Protein AF-A0A2U8UYB8-F1 (afdb_monomer)

Solvent-accessible surface area (backbone atoms only — not comparable to full-atom values): 8264 Å² total; per-residue (Å²): 137,88,83,89,84,79,92,79,90,86,77,87,81,94,77,78,93,72,97,72,92,80,85,83,77,88,86,84,89,83,93,82,88,78,94,73,86,85,80,88,59,68,94,64,69,54,80,88,72,66,46,70,69,61,52,52,52,59,46,50,71,41,72,87,38,51,80,33,31,32,67,72,81,58,82,93,40,65,45,68,69,32,49,54,59,53,18,43,53,49,11,62,70,69,74,34,88,88,43,35,39,79,63,50,47,52,57,52,50,50,27,39,76,68,67,76,42,78,79,85,131

Mean predicted aligned error: 15.89 Å

Organism: Anas platyrhynchos (NCBI:txid8839)

Structure (mmCIF, N/CA/C/O backbone):
data_AF-A0A2U8UYB8-F1
#
_entry.id   AF-A0A2U8UYB8-F1
#
loop_
_atom_site.group_PDB
_atom_site.id
_atom_site.type_symbol
_atom_site.label_atom_id
_atom_site.label_alt_id
_atom_site.label_comp_id
_atom_site.label_asym_id
_atom_site.label_entity_id
_atom_site.label_seq_id
_atom_site.pdbx_PDB_ins_code
_atom_site.Cartn_x
_atom_site.Cartn_y
_atom_site.Cartn_z
_atom_site.occupancy
_atom_site.B_iso_or_equiv
_atom_site.auth_seq_id
_atom_site.auth_comp_id
_atom_site.auth_asym_id
_atom_site.auth_atom_id
_atom_site.pdbx_PDB_model_num
ATOM 1 N N . PRO A 1 1 ? 18.563 56.963 -41.903 1.00 40.12 1 PRO A N 1
ATOM 2 C CA . PRO A 1 1 ? 18.339 55.543 -41.545 1.00 40.12 1 PRO A CA 1
ATOM 3 C C . PRO A 1 1 ? 18.562 55.364 -40.031 1.00 40.12 1 PRO A C 1
ATOM 5 O O . PRO A 1 1 ? 19.703 55.303 -39.595 1.00 40.12 1 PRO A O 1
ATOM 8 N N . SER A 1 2 ? 17.548 55.664 -39.212 1.00 36.56 2 SER A N 1
ATOM 9 C CA . SER A 1 2 ? 16.560 54.688 -38.689 1.00 36.56 2 SER A CA 1
ATOM 10 C C . SER A 1 2 ? 17.208 53.705 -37.704 1.00 36.56 2 SER A C 1
ATOM 12 O O . SER A 1 2 ? 18.184 53.071 -38.072 1.00 36.56 2 SER A O 1
ATOM 14 N N . SER A 1 3 ? 16.745 53.450 -36.485 1.00 36.88 3 SER A N 1
ATOM 15 C CA . SER A 1 3 ? 15.708 54.018 -35.622 1.00 36.88 3 SER A CA 1
ATOM 16 C C . SER A 1 3 ? 16.015 53.519 -34.204 1.00 36.88 3 SER A C 1
ATOM 18 O O . SER A 1 3 ? 16.682 52.504 -34.015 1.00 36.88 3 SER A O 1
ATOM 20 N N . HIS A 1 4 ? 15.541 54.282 -33.233 1.00 44.31 4 HIS A N 1
ATOM 21 C CA . HIS A 1 4 ? 15.614 54.073 -31.796 1.00 44.31 4 HIS A CA 1
ATOM 22 C C . HIS A 1 4 ? 14.446 53.176 -31.357 1.00 44.31 4 HIS A C 1
ATOM 24 O O . HIS A 1 4 ? 13.320 53.529 -31.669 1.00 44.31 4 HIS A O 1
ATOM 30 N N . ASP A 1 5 ? 14.685 52.085 -30.629 1.00 40.31 5 ASP A N 1
ATOM 31 C CA . ASP A 1 5 ? 13.665 51.339 -29.867 1.00 40.31 5 ASP A CA 1
ATOM 32 C C . ASP A 1 5 ? 14.414 50.473 -28.835 1.00 40.31 5 ASP A C 1
ATOM 34 O O . ASP A 1 5 ? 15.349 49.763 -29.189 1.00 40.31 5 ASP A O 1
ATOM 38 N N . GLY A 1 6 ? 14.164 50.497 -27.529 1.00 36.62 6 GLY A N 1
ATOM 39 C CA . GLY A 1 6 ? 12.984 50.939 -26.799 1.00 36.62 6 GLY A CA 1
ATOM 40 C C . GLY A 1 6 ? 12.689 49.866 -25.751 1.00 36.62 6 GLY A C 1
ATOM 41 O O . GLY A 1 6 ? 12.054 48.862 -26.048 1.00 36.62 6 GLY A O 1
ATOM 42 N N . PHE A 1 7 ? 13.202 50.037 -24.529 1.00 40.47 7 PHE A N 1
ATOM 43 C CA . PHE A 1 7 ? 12.722 49.274 -23.374 1.00 40.47 7 PHE A CA 1
ATOM 44 C C . PHE A 1 7 ? 11.252 49.644 -23.127 1.00 40.47 7 PHE A C 1
ATOM 46 O O . PHE A 1 7 ? 10.948 50.824 -22.962 1.00 40.47 7 PHE A O 1
ATOM 53 N N . SER A 1 8 ? 10.358 48.658 -23.026 1.00 31.80 8 SER A N 1
ATOM 54 C CA . SER A 1 8 ? 9.024 48.850 -22.451 1.00 31.80 8 SER A CA 1
ATOM 55 C C . SER A 1 8 ? 8.613 47.625 -21.636 1.00 31.80 8 SER A C 1
ATOM 57 O O . SER A 1 8 ? 8.444 46.520 -22.146 1.00 31.80 8 SER A O 1
ATOM 59 N N . TYR A 1 9 ? 8.512 47.855 -20.331 1.00 39.12 9 TYR A N 1
ATOM 60 C CA . TYR A 1 9 ? 7.631 47.139 -19.426 1.00 39.12 9 TYR A CA 1
ATOM 61 C C . TYR A 1 9 ? 6.224 47.726 -19.602 1.00 39.12 9 TYR A C 1
ATOM 63 O O . TYR A 1 9 ? 6.100 48.939 -19.706 1.00 39.12 9 TYR A O 1
ATOM 71 N N . GLU A 1 10 ? 5.202 46.876 -19.626 1.00 38.12 10 GLU A N 1
ATOM 72 C CA . GLU A 1 10 ? 3.802 47.082 -19.207 1.00 38.12 10 GLU A CA 1
ATOM 73 C C . GLU A 1 10 ? 2.991 45.913 -19.812 1.00 38.12 10 GLU A C 1
ATOM 75 O O . GLU A 1 10 ? 3.290 45.462 -20.910 1.00 38.12 10 GLU A O 1
ATOM 80 N N . LYS A 1 11 ? 1.942 45.336 -19.231 1.00 34.38 11 LYS A N 1
ATOM 81 C CA . LYS A 1 11 ? 1.314 45.344 -17.906 1.00 34.38 11 LYS A CA 1
ATOM 82 C C . LYS A 1 11 ? 0.112 44.400 -18.045 1.00 34.38 11 LYS A C 1
ATOM 84 O O . LYS A 1 11 ? -0.510 44.371 -19.099 1.00 34.38 11 LYS A O 1
ATOM 89 N N . ASP A 1 12 ? -0.177 43.650 -16.988 1.00 41.72 12 ASP A N 1
ATOM 90 C CA . ASP A 1 12 ? -1.448 42.997 -16.657 1.00 41.72 12 ASP A CA 1
ATOM 91 C C . ASP A 1 12 ? -2.411 42.547 -17.768 1.00 41.72 12 ASP A C 1
ATOM 93 O O . ASP A 1 12 ? -3.136 43.336 -18.374 1.00 41.72 12 ASP A O 1
ATOM 97 N N . THR A 1 13 ? -2.655 41.236 -17.816 1.00 37.72 13 THR A N 1
ATOM 98 C CA . THR A 1 13 ? -4.031 40.749 -18.004 1.00 37.72 13 THR A CA 1
ATOM 99 C C . THR A 1 13 ? -4.265 39.462 -17.217 1.00 37.72 13 THR A C 1
ATOM 101 O O . THR A 1 13 ? -4.252 38.358 -17.745 1.00 37.72 13 THR A O 1
ATOM 104 N N . ARG A 1 14 ? -4.438 39.629 -15.901 1.00 48.88 14 ARG A N 1
ATOM 105 C CA . ARG A 1 14 ? -5.520 39.030 -15.095 1.00 48.88 14 ARG A CA 1
ATOM 106 C C . ARG A 1 14 ? -6.191 37.751 -15.637 1.00 48.88 14 ARG A C 1
ATOM 108 O O . ARG A 1 14 ? -7.379 37.760 -15.940 1.00 48.88 14 ARG A O 1
ATOM 115 N N . LEU A 1 15 ? -5.471 36.639 -15.667 1.00 43.66 15 LEU A N 1
ATOM 116 C CA . LEU A 1 15 ? -6.038 35.291 -15.748 1.00 43.66 15 LEU A CA 1
ATOM 117 C C . LEU A 1 15 ? -5.249 34.486 -14.705 1.00 43.66 15 LEU A C 1
ATOM 119 O O . LEU A 1 15 ? -4.073 34.226 -14.904 1.00 43.66 15 LEU A O 1
ATOM 123 N N . TYR A 1 16 ? -5.746 34.175 -13.514 1.00 35.88 16 TYR A N 1
ATOM 124 C CA . TYR A 1 16 ? -6.980 33.451 -13.264 1.00 35.88 16 TYR A CA 1
ATOM 125 C C . TYR A 1 16 ? -7.279 33.586 -11.758 1.00 35.88 16 TYR A C 1
ATOM 127 O O . TYR A 1 16 ? -6.756 32.836 -10.939 1.00 35.88 16 TYR A O 1
ATOM 135 N N . PHE A 1 17 ? -8.048 34.606 -11.378 1.00 34.53 17 PHE A N 1
ATOM 136 C CA . PHE A 1 17 ? -8.821 34.534 -10.139 1.00 34.53 17 PHE A CA 1
ATOM 137 C C . PHE A 1 17 ? -9.928 33.512 -10.423 1.00 34.53 17 PHE A C 1
ATOM 139 O O . PHE A 1 17 ? -10.766 33.798 -11.272 1.00 34.53 17 PHE A O 1
ATOM 146 N N . ASP A 1 18 ? -9.874 32.332 -9.805 1.00 34.62 18 ASP A N 1
ATOM 147 C CA . ASP A 1 18 ? -11.043 31.733 -9.148 1.00 34.62 18 ASP A CA 1
ATOM 148 C C . ASP A 1 18 ? -10.597 30.569 -8.244 1.00 34.62 18 ASP A C 1
ATOM 150 O O . ASP A 1 18 ? -10.474 29.413 -8.653 1.00 34.62 18 ASP A O 1
ATOM 154 N N . ASP A 1 19 ? -10.311 30.912 -6.991 1.00 47.56 19 ASP A N 1
ATOM 155 C CA . ASP A 1 19 ? -10.392 29.995 -5.860 1.00 47.56 19 ASP A CA 1
ATOM 156 C C . ASP A 1 19 ? -11.873 29.667 -5.598 1.00 47.56 19 ASP A C 1
ATOM 158 O O . ASP A 1 19 ? -12.485 30.281 -4.726 1.00 47.56 19 ASP A O 1
ATOM 162 N N . THR A 1 20 ? -12.455 28.687 -6.304 1.00 40.19 20 THR A N 1
ATOM 163 C CA . THR A 1 20 ? -13.708 28.065 -5.836 1.00 40.19 20 THR A CA 1
ATOM 164 C C . THR A 1 20 ? -13.832 26.582 -6.195 1.00 40.19 20 THR A C 1
ATOM 166 O O . THR A 1 20 ? -13.789 26.167 -7.352 1.00 40.19 20 THR A O 1
ATOM 169 N N . CYS A 1 21 ? -14.037 25.762 -5.163 1.00 43.78 21 CYS A N 1
ATOM 170 C CA . CYS A 1 21 ? -14.348 24.338 -5.246 1.00 43.78 21 CYS A CA 1
ATOM 171 C C . CYS A 1 21 ? -15.831 24.114 -5.579 1.00 43.78 21 CYS A C 1
ATOM 173 O O . CYS A 1 21 ? -16.694 24.610 -4.857 1.00 43.78 21 CYS A O 1
ATOM 175 N N . VAL A 1 22 ? -16.142 23.285 -6.583 1.00 44.62 22 VAL A N 1
ATOM 176 C CA . VAL A 1 22 ? -17.500 22.742 -6.784 1.00 44.62 22 VAL A CA 1
ATOM 177 C C . VAL A 1 22 ? -17.457 21.366 -7.454 1.00 44.62 22 VAL A C 1
ATOM 179 O O . VAL A 1 22 ? -16.637 21.121 -8.336 1.00 44.62 22 VAL A O 1
ATOM 182 N N . VAL A 1 23 ? -18.354 20.470 -7.034 1.00 42.00 23 VAL A N 1
ATOM 183 C CA . VAL A 1 23 ? -18.616 19.165 -7.664 1.00 42.00 23 VAL A CA 1
ATOM 184 C C . VAL A 1 23 ? -19.844 19.317 -8.564 1.00 42.00 23 VAL A C 1
ATOM 186 O O . VAL A 1 23 ? -20.922 19.564 -8.025 1.00 42.00 23 VAL A O 1
ATOM 189 N N . PRO A 1 24 ? -19.748 19.162 -9.896 1.00 37.34 24 PRO A N 1
ATOM 190 C CA . PRO A 1 24 ? -20.947 19.094 -10.722 1.00 37.34 24 PRO A CA 1
ATOM 191 C C . PRO A 1 24 ? -21.484 17.657 -10.772 1.00 37.34 24 PRO A C 1
ATOM 193 O O . PRO A 1 24 ? -20.798 16.737 -11.226 1.00 37.34 24 PRO A O 1
ATOM 196 N N . GLU A 1 25 ? -22.722 17.478 -10.306 1.00 46.97 25 GLU A N 1
ATOM 197 C CA . GLU A 1 25 ? -23.560 16.313 -10.598 1.00 46.97 25 GLU A CA 1
ATOM 198 C C . GLU A 1 25 ? -23.850 16.217 -12.110 1.00 46.97 25 GLU A C 1
ATOM 200 O O . GLU A 1 25 ? -23.927 17.222 -12.814 1.00 46.97 25 GLU A O 1
ATOM 205 N N . ARG A 1 26 ? -23.979 14.970 -12.580 1.00 54.00 26 ARG A N 1
ATOM 206 C CA . ARG A 1 26 ? -24.355 14.500 -13.929 1.00 54.00 26 ARG A CA 1
ATOM 207 C C . ARG A 1 26 ? -25.202 15.481 -14.767 1.00 54.00 26 ARG A C 1
ATOM 209 O O . ARG A 1 26 ? -26.223 15.939 -14.277 1.00 54.00 26 ARG A O 1
ATOM 216 N N . LEU A 1 27 ? -24.923 15.610 -16.074 1.00 46.12 27 LEU A N 1
ATOM 217 C CA . LEU A 1 27 ? -25.578 14.882 -17.190 1.00 46.12 27 LEU A CA 1
ATOM 218 C C . LEU A 1 27 ? -25.284 15.531 -18.572 1.00 46.12 27 LEU A C 1
ATOM 220 O O . LEU A 1 27 ? -25.079 16.732 -18.680 1.00 46.12 27 LEU A O 1
ATOM 224 N N . GLU A 1 28 ? -25.352 14.684 -19.609 1.00 35.91 28 GLU A N 1
ATOM 225 C CA . GLU A 1 28 ? -25.632 14.980 -21.035 1.00 35.91 28 GLU A CA 1
ATOM 226 C C . GLU A 1 28 ? -24.455 15.228 -22.009 1.00 35.91 28 GLU A C 1
ATOM 228 O O . GLU A 1 28 ? -24.021 16.337 -22.294 1.00 35.91 28 GLU A O 1
ATOM 233 N N . GLY A 1 29 ? -23.995 14.111 -22.586 1.00 44.56 29 GLY A N 1
ATOM 234 C CA . GLY A 1 29 ? -23.901 13.852 -24.030 1.00 44.56 29 GLY A CA 1
ATOM 235 C C . GLY A 1 29 ? -23.381 14.920 -25.005 1.00 44.56 29 GLY A C 1
ATOM 236 O O . GLY A 1 29 ? -24.093 15.848 -25.374 1.00 44.56 29 GLY A O 1
ATOM 237 N N . LYS A 1 30 ? -22.246 14.606 -25.650 1.00 34.12 30 LYS A N 1
ATOM 238 C CA . LYS A 1 30 ? -22.142 14.553 -27.124 1.00 34.12 30 LYS A CA 1
ATOM 239 C C . LYS A 1 30 ? -20.888 13.794 -27.567 1.00 34.12 30 LYS A C 1
ATOM 241 O O . LYS A 1 30 ? -19.762 14.155 -27.244 1.00 34.12 30 LYS A O 1
ATOM 246 N N . VAL A 1 31 ? -21.129 12.726 -28.321 1.00 47.94 31 VAL A N 1
ATOM 247 C CA . VAL A 1 31 ? -20.148 11.826 -28.935 1.00 47.94 31 VAL A CA 1
ATOM 248 C C . VAL A 1 31 ? -19.345 12.562 -30.012 1.00 47.94 31 VAL A C 1
ATOM 250 O O . VAL A 1 31 ? -19.924 13.091 -30.960 1.00 47.94 31 VAL A O 1
ATOM 253 N N . LYS A 1 32 ? -18.011 12.514 -29.915 1.00 36.97 32 LYS A N 1
ATOM 254 C CA . LYS A 1 32 ? -17.120 12.491 -31.081 1.00 36.97 32 LYS A CA 1
ATOM 255 C C . LYS A 1 32 ? -16.130 11.341 -30.925 1.00 36.97 32 LYS A C 1
ATOM 257 O O . LYS A 1 32 ? -15.549 11.123 -29.869 1.00 36.97 32 LYS A O 1
ATOM 262 N N . GLN A 1 33 ? -16.078 10.576 -31.996 1.00 39.28 33 GLN A N 1
ATOM 263 C CA . GLN A 1 33 ? -15.565 9.232 -32.161 1.00 39.28 33 GLN A CA 1
ATOM 264 C C . GLN A 1 33 ? -14.104 9.307 -32.617 1.00 39.28 33 GLN A C 1
ATOM 266 O O . GLN A 1 33 ? -13.847 9.953 -33.622 1.00 39.28 33 GLN A O 1
ATOM 271 N N . GLU A 1 34 ? -13.193 8.646 -31.899 1.00 33.91 34 GLU A N 1
ATOM 272 C CA . GLU A 1 34 ? -11.856 8.235 -32.364 1.00 33.91 34 GLU A CA 1
ATOM 273 C C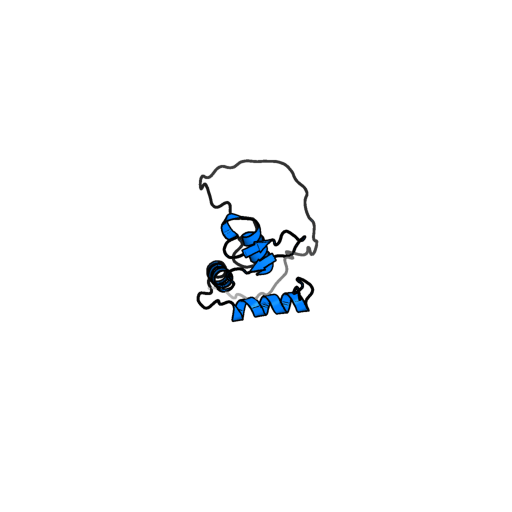 . GLU A 1 34 ? -11.526 6.888 -31.673 1.00 33.91 34 GLU A C 1
ATOM 275 O O . GLU A 1 34 ? -11.658 6.789 -30.447 1.00 33.91 34 GLU A O 1
ATOM 280 N N . PRO A 1 35 ? -11.158 5.819 -32.405 1.00 41.38 35 PRO 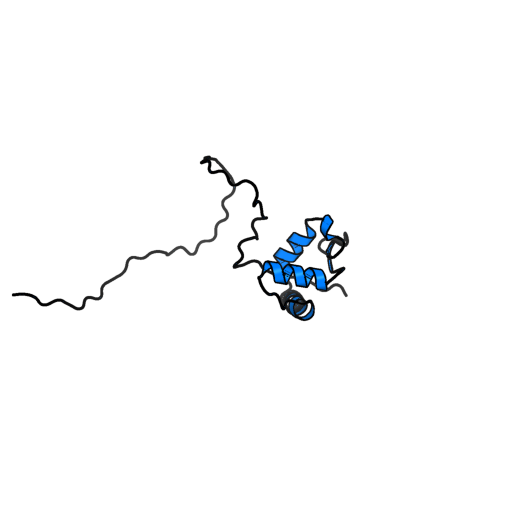A N 1
ATOM 281 C CA . PRO A 1 35 ? -11.049 4.475 -31.852 1.00 41.38 35 PRO A CA 1
ATOM 282 C C . PRO A 1 35 ? -9.647 4.210 -31.287 1.00 41.38 35 PRO A C 1
ATOM 284 O O . PRO A 1 35 ? -8.718 3.890 -32.019 1.00 41.38 35 PRO A O 1
ATOM 287 N N . THR A 1 36 ? -9.510 4.234 -29.961 1.00 39.94 36 THR A N 1
ATOM 288 C CA . THR A 1 36 ? -8.547 3.369 -29.256 1.00 39.94 36 THR A CA 1
ATOM 289 C C . THR A 1 36 ? -9.257 2.747 -28.061 1.00 39.94 36 THR A C 1
ATOM 291 O O . THR A 1 36 ? -9.349 3.304 -26.970 1.00 39.94 36 THR A O 1
ATOM 294 N N . LEU A 1 37 ? -9.862 1.589 -28.317 1.00 42.59 37 LEU A N 1
ATOM 295 C CA . LEU A 1 37 ? -10.441 0.750 -27.282 1.00 42.59 37 LEU A CA 1
ATOM 296 C C . LEU A 1 37 ? -9.351 0.358 -26.262 1.00 42.59 37 LEU A C 1
ATOM 298 O O . LEU A 1 37 ? -8.200 0.129 -26.625 1.00 42.59 37 LEU A O 1
ATOM 302 N N . TYR A 1 38 ? -9.775 0.291 -24.994 1.00 38.81 38 TYR A N 1
ATOM 303 C CA . TYR A 1 38 ? -9.126 -0.302 -23.813 1.00 38.81 38 TYR A CA 1
ATOM 304 C C . TYR A 1 38 ? -7.815 0.317 -23.284 1.00 38.81 38 TYR A C 1
ATOM 306 O O . TYR A 1 38 ? -6.790 -0.344 -23.124 1.00 38.81 38 TYR A O 1
ATOM 314 N N . ARG A 1 39 ? -7.893 1.543 -22.755 1.00 44.88 39 ARG A N 1
ATOM 315 C CA . ARG A 1 39 ? -7.228 1.800 -21.461 1.00 44.88 39 ARG A CA 1
ATOM 316 C C . ARG A 1 39 ? -8.175 2.484 -20.483 1.00 44.88 39 ARG A C 1
ATOM 318 O O . ARG A 1 39 ? -7.882 3.550 -19.958 1.00 44.88 39 ARG A O 1
ATOM 325 N N . GLU A 1 40 ? -9.304 1.816 -20.250 1.00 41.31 40 GLU A N 1
ATOM 326 C CA . GLU A 1 40 ? -10.130 1.952 -19.044 1.00 41.31 40 GLU A CA 1
ATOM 327 C C . GLU A 1 40 ? -9.282 1.490 -17.857 1.00 41.31 40 GLU A C 1
ATOM 329 O O . GLU A 1 40 ? -9.261 0.331 -17.450 1.00 41.31 40 GLU A O 1
ATOM 334 N N . GLY A 1 41 ? -8.439 2.400 -17.399 1.00 51.25 41 GLY A N 1
ATOM 335 C CA . GLY A 1 41 ? -7.850 2.328 -16.088 1.00 51.25 41 GLY A CA 1
ATOM 336 C C . GLY A 1 41 ? -8.692 3.188 -15.148 1.00 51.25 41 GLY A C 1
ATOM 337 O O . GLY A 1 41 ? -9.061 4.291 -15.566 1.00 51.25 41 GLY A O 1
ATOM 338 N N . PRO A 1 42 ? -9.014 2.737 -13.923 1.00 50.97 42 PRO A N 1
ATOM 339 C CA . PRO A 1 42 ? -9.796 3.528 -12.979 1.00 50.97 42 PRO A CA 1
ATOM 340 C C . PRO A 1 42 ? -9.232 4.959 -12.838 1.00 50.97 42 PRO A C 1
ATOM 342 O O . PRO A 1 42 ? -8.019 5.167 -12.969 1.00 50.97 42 PRO A O 1
ATOM 345 N N . PRO A 1 43 ? -10.080 5.968 -12.554 1.00 52.34 43 PRO A N 1
ATOM 346 C CA . PRO A 1 43 ? -9.783 7.407 -12.686 1.00 52.34 43 PRO A CA 1
ATOM 347 C C . PRO A 1 43 ? -8.579 7.922 -11.869 1.00 52.34 43 PRO A C 1
ATOM 349 O O . PRO A 1 43 ? -8.156 9.070 -12.009 1.00 52.34 43 PRO A O 1
ATOM 352 N N . TYR A 1 44 ? -7.969 7.069 -11.049 1.00 52.62 44 TYR A N 1
ATOM 353 C CA . TYR A 1 44 ? -6.770 7.334 -10.261 1.00 52.62 44 TYR A CA 1
ATOM 354 C C . TYR A 1 44 ? -5.454 7.193 -11.058 1.00 52.62 44 TYR A C 1
ATOM 356 O O . TYR A 1 44 ? -4.376 7.472 -10.533 1.00 52.62 44 TYR A O 1
ATOM 364 N N . GLN A 1 45 ? -5.497 6.804 -12.338 1.00 54.16 45 GLN A N 1
ATOM 365 C CA . GLN A 1 45 ? -4.301 6.519 -13.146 1.00 54.16 45 GLN A CA 1
ATOM 366 C C . GLN A 1 45 ? -3.509 7.740 -13.654 1.00 54.16 45 GLN A C 1
ATOM 368 O O . GLN A 1 45 ? -2.535 7.565 -14.396 1.00 54.16 45 GLN A O 1
ATOM 373 N N . ARG A 1 46 ? -3.829 8.974 -13.225 1.00 52.84 46 ARG A N 1
ATOM 374 C CA . ARG A 1 46 ? -2.946 10.133 -13.463 1.00 52.84 46 ARG A CA 1
ATOM 375 C C . ARG A 1 46 ? -1.622 9.927 -12.714 1.00 52.84 46 ARG A C 1
ATOM 377 O O . ARG A 1 46 ? -1.500 10.183 -11.518 1.00 52.84 46 ARG A O 1
ATOM 384 N N . ARG A 1 47 ? -0.602 9.472 -13.456 1.00 58.62 47 ARG A N 1
ATOM 385 C CA . ARG A 1 47 ? 0.740 9.072 -12.979 1.00 58.62 47 ARG A CA 1
ATOM 386 C C . ARG A 1 47 ? 1.462 10.103 -12.090 1.00 58.62 47 ARG A C 1
ATOM 388 O O . ARG A 1 47 ? 2.384 9.721 -11.372 1.00 58.62 47 ARG A O 1
ATOM 395 N N . GLY A 1 48 ? 1.038 11.369 -12.079 1.00 59.84 48 GLY A N 1
ATOM 396 C CA . GLY A 1 48 ? 1.623 12.431 -11.252 1.00 59.84 48 GLY A CA 1
ATOM 397 C C . GLY A 1 48 ? 1.170 12.460 -9.785 1.00 59.84 48 GLY A C 1
ATOM 398 O O . GLY A 1 48 ? 1.984 12.776 -8.924 1.00 59.84 48 GLY A O 1
ATOM 399 N N . SER A 1 49 ? -0.075 12.082 -9.465 1.00 82.62 49 SER A N 1
ATOM 400 C CA . SER A 1 49 ? -0.670 12.347 -8.138 1.00 82.62 49 SER A CA 1
ATOM 401 C C . SER A 1 49 ? -1.129 11.115 -7.357 1.00 82.62 49 SER A C 1
ATOM 403 O O . SER A 1 49 ? -1.514 11.266 -6.200 1.00 82.62 49 SER A O 1
ATOM 405 N N . LEU A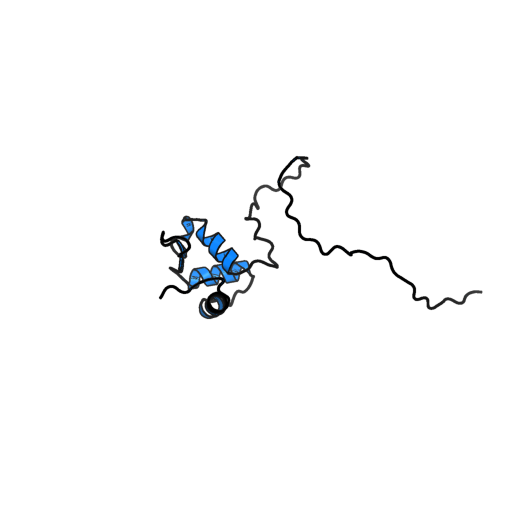 1 50 ? -1.069 9.908 -7.938 1.00 91.31 50 LEU A N 1
ATOM 406 C CA . LEU A 1 50 ? -1.542 8.697 -7.258 1.00 91.31 50 LEU A CA 1
ATOM 407 C C . LEU A 1 50 ? -0.813 8.493 -5.922 1.00 91.31 50 LEU A C 1
ATOM 409 O O . LEU A 1 50 ? 0.425 8.381 -5.899 1.00 91.31 50 LEU A O 1
ATOM 413 N N . GLN A 1 51 ? -1.597 8.444 -4.843 1.00 95.12 51 GLN A N 1
ATOM 414 C CA . GLN A 1 51 ? -1.145 8.197 -3.476 1.00 95.12 51 GLN A CA 1
ATOM 415 C C . GLN A 1 51 ? -1.164 6.697 -3.157 1.00 95.12 51 GLN A C 1
ATOM 417 O O . GLN A 1 51 ? -1.900 5.929 -3.777 1.00 95.12 51 GLN A O 1
ATOM 422 N N . LEU A 1 52 ? -0.361 6.272 -2.176 1.00 96.38 52 LEU A N 1
ATOM 423 C CA . LEU A 1 52 ? -0.246 4.855 -1.827 1.00 96.38 52 LEU A CA 1
ATOM 424 C C . LEU A 1 52 ? -1.593 4.275 -1.375 1.00 96.38 52 LEU A C 1
ATOM 426 O O . LEU A 1 52 ? -1.952 3.196 -1.825 1.00 96.38 52 LEU A O 1
ATOM 430 N N . TRP A 1 53 ? -2.366 4.980 -0.544 1.00 95.88 53 TRP A N 1
ATOM 431 C CA . TRP A 1 53 ? -3.657 4.454 -0.083 1.00 95.88 53 TRP A CA 1
ATOM 432 C C . TRP A 1 53 ? -4.643 4.210 -1.236 1.00 95.88 53 TRP A C 1
ATOM 434 O O . TRP A 1 53 ? -5.307 3.181 -1.257 1.00 95.88 53 TRP A O 1
ATOM 444 N N . GLN A 1 54 ? -4.684 5.099 -2.233 1.00 96.12 54 GLN A N 1
ATOM 445 C CA . GLN A 1 54 ? -5.538 4.945 -3.420 1.00 96.12 54 GLN A CA 1
ATOM 446 C C . GLN A 1 54 ? -5.134 3.711 -4.225 1.00 96.12 54 GLN A C 1
ATOM 448 O O . GLN A 1 54 ? -5.977 2.954 -4.704 1.00 96.12 54 GLN A O 1
ATOM 453 N N . PHE A 1 55 ? -3.826 3.491 -4.346 1.00 97.31 55 PHE A N 1
ATOM 454 C CA . PHE A 1 55 ? -3.281 2.306 -4.988 1.00 97.31 55 PHE A CA 1
ATOM 455 C C . PHE A 1 55 ? -3.635 1.021 -4.231 1.00 97.31 55 PHE A C 1
ATOM 457 O O . PHE A 1 55 ? -4.058 0.057 -4.859 1.00 97.31 55 PHE A O 1
ATOM 464 N N . LEU A 1 56 ? -3.524 1.011 -2.900 1.00 97.94 56 LEU A N 1
ATOM 465 C CA . LEU A 1 56 ? -3.901 -0.149 -2.085 1.00 97.94 56 LEU A CA 1
ATOM 466 C C . LEU A 1 56 ? -5.390 -0.475 -2.227 1.00 97.94 56 LEU A C 1
ATOM 468 O O . LEU A 1 56 ? -5.726 -1.634 -2.437 1.00 97.94 56 LEU A O 1
ATOM 472 N N . VAL A 1 57 ? -6.263 0.538 -2.197 1.00 97.00 57 VAL A N 1
ATOM 473 C CA . VAL A 1 57 ? -7.706 0.357 -2.434 1.00 97.00 57 VAL A CA 1
ATOM 474 C C . VAL A 1 57 ? -7.971 -0.211 -3.829 1.00 97.00 57 VAL A C 1
ATOM 476 O O . VAL A 1 57 ? -8.780 -1.115 -3.968 1.00 97.00 57 VAL A O 1
ATOM 479 N N . THR A 1 58 ? -7.239 0.247 -4.849 1.00 96.44 58 THR A N 1
ATOM 480 C CA . THR A 1 58 ? -7.370 -0.284 -6.218 1.00 96.44 58 THR A CA 1
ATOM 481 C C . THR A 1 58 ? -6.977 -1.761 -6.296 1.00 96.44 58 THR A C 1
ATOM 483 O O . THR A 1 58 ? -7.631 -2.536 -6.982 1.00 96.44 58 THR A O 1
ATOM 486 N N . LEU A 1 59 ? -5.918 -2.175 -5.593 1.00 97.75 59 LEU A N 1
ATOM 487 C CA . LEU A 1 59 ? -5.543 -3.590 -5.536 1.00 97.75 59 LEU A CA 1
ATOM 488 C C . LEU A 1 59 ? -6.590 -4.432 -4.797 1.00 97.75 59 LEU A C 1
ATOM 490 O O . LEU A 1 59 ? -6.817 -5.575 -5.175 1.00 97.75 59 LEU A O 1
ATOM 494 N N . LEU A 1 60 ? -7.201 -3.862 -3.759 1.00 97.88 60 LEU A N 1
ATOM 495 C CA . LEU A 1 60 ? -8.218 -4.496 -2.924 1.00 97.88 60 LEU A CA 1
ATOM 496 C C . LEU A 1 60 ? -9.590 -4.640 -3.605 1.00 97.88 60 LEU A C 1
ATOM 498 O O . LEU A 1 60 ? -10.393 -5.453 -3.152 1.00 97.88 60 LEU A O 1
ATOM 502 N N . ASP A 1 61 ? -9.863 -3.860 -4.652 1.00 96.88 61 ASP A N 1
ATOM 503 C CA . ASP A 1 61 ? -11.116 -3.904 -5.423 1.00 96.88 61 ASP A CA 1
ATOM 504 C C . ASP A 1 61 ? -11.206 -5.149 -6.323 1.00 96.88 61 ASP A C 1
ATOM 506 O O . ASP A 1 61 ? -12.288 -5.670 -6.584 1.00 96.88 61 ASP A O 1
ATOM 510 N N . ASP A 1 62 ? -10.056 -5.677 -6.752 1.00 96.00 62 ASP A N 1
ATOM 511 C CA . ASP A 1 62 ? -9.980 -6.881 -7.576 1.00 96.00 62 ASP A CA 1
ATOM 512 C C . ASP A 1 62 ? -9.669 -8.124 -6.714 1.00 96.00 62 ASP A C 1
ATOM 514 O O . ASP A 1 62 ? -8.537 -8.282 -6.235 1.00 96.00 62 ASP A O 1
ATOM 518 N N . PRO A 1 63 ? -10.628 -9.056 -6.537 1.00 93.44 63 PRO A N 1
ATOM 519 C CA . PRO A 1 63 ? -10.430 -10.259 -5.733 1.00 93.44 63 PRO A CA 1
ATOM 520 C C . PRO A 1 63 ? -9.366 -11.204 -6.308 1.00 93.44 63 PRO A C 1
ATOM 522 O O . PRO A 1 63 ? -8.850 -12.044 -5.569 1.00 93.44 63 PRO A O 1
ATOM 525 N N . ALA A 1 64 ? -8.965 -11.067 -7.579 1.00 96.81 64 ALA A N 1
ATOM 526 C CA . ALA A 1 64 ? -7.843 -11.828 -8.129 1.00 96.81 64 ALA A CA 1
ATOM 527 C C . ALA A 1 64 ? -6.519 -11.517 -7.405 1.00 96.81 64 ALA A C 1
ATOM 529 O O . ALA A 1 64 ? -5.612 -12.351 -7.377 1.00 96.81 64 ALA A O 1
ATOM 530 N N . ASN A 1 65 ? -6.414 -10.355 -6.753 1.00 97.88 65 ASN A N 1
ATOM 531 C CA . ASN A 1 65 ? -5.244 -9.943 -5.976 1.00 97.88 65 ASN A CA 1
ATOM 532 C C . ASN A 1 65 ? -5.211 -10.519 -4.550 1.00 97.88 65 ASN A C 1
ATOM 534 O O . ASN A 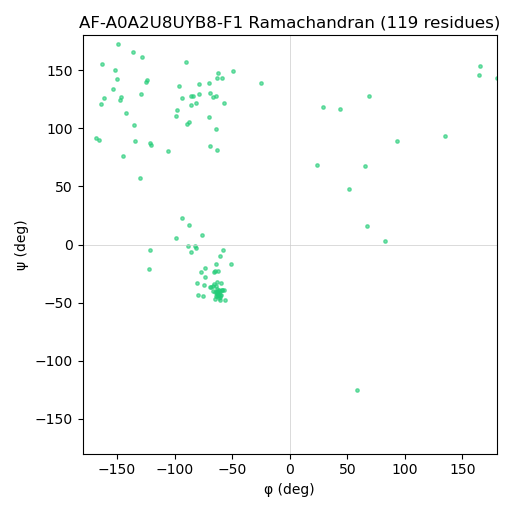1 65 ? -4.225 -10.320 -3.835 1.00 97.88 65 ASN A O 1
ATOM 538 N N . ALA A 1 66 ? -6.231 -11.292 -4.152 1.00 97.44 66 ALA A N 1
ATOM 539 C CA . ALA A 1 66 ? -6.385 -11.832 -2.799 1.00 97.44 66 ALA A CA 1
ATOM 540 C C . ALA A 1 66 ? -5.246 -12.754 -2.333 1.00 97.44 66 ALA A C 1
ATOM 542 O O . ALA A 1 66 ? -5.195 -13.099 -1.158 1.00 97.44 66 ALA A O 1
ATOM 543 N N . HIS A 1 67 ? -4.333 -13.153 -3.220 1.00 98.06 67 HIS A N 1
ATOM 544 C CA . HIS A 1 67 ? -3.128 -13.896 -2.857 1.00 98.06 67 HIS A CA 1
ATOM 545 C C . HIS A 1 67 ? -2.033 -13.008 -2.238 1.00 98.06 67 HIS A C 1
ATOM 547 O O . HIS A 1 67 ? -1.245 -13.511 -1.447 1.00 98.06 67 HIS A O 1
ATOM 553 N N . PHE A 1 68 ? -2.014 -11.694 -2.510 1.00 98.31 68 PHE A N 1
ATOM 554 C CA . PHE A 1 68 ? -1.010 -10.767 -1.959 1.00 98.31 68 PHE A CA 1
ATOM 555 C C . PHE A 1 68 ? -1.595 -9.591 -1.161 1.00 98.31 68 PHE A C 1
ATOM 557 O O . PHE A 1 68 ? -0.901 -9.027 -0.311 1.00 98.31 68 PHE A O 1
ATOM 564 N N . ILE A 1 69 ? -2.865 -9.234 -1.363 1.00 98.44 69 ILE A N 1
ATOM 565 C CA . ILE A 1 69 ? -3.572 -8.213 -0.577 1.00 98.44 69 ILE A CA 1
ATOM 566 C C . ILE A 1 69 ? -5.075 -8.492 -0.582 1.00 98.44 69 ILE A C 1
ATOM 568 O O . ILE A 1 69 ? -5.649 -8.771 -1.628 1.00 98.44 69 ILE A O 1
ATOM 572 N N . ALA A 1 70 ? -5.722 -8.426 0.582 1.00 98.00 70 ALA A N 1
ATOM 573 C CA . ALA A 1 70 ? -7.149 -8.727 0.683 1.00 98.00 70 ALA A CA 1
ATO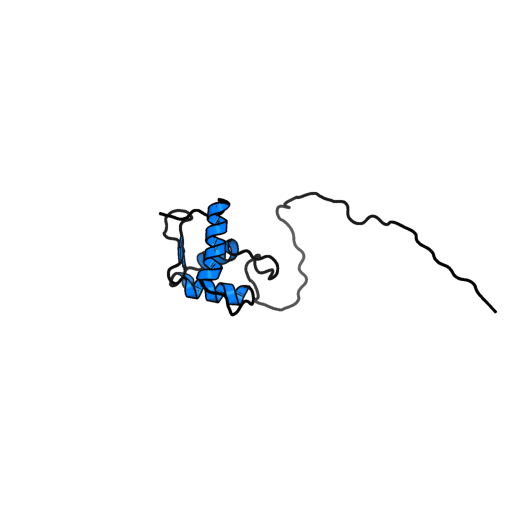M 574 C C . ALA A 1 70 ? -7.827 -7.985 1.836 1.00 98.00 70 ALA A C 1
ATOM 576 O O . ALA A 1 70 ? -7.217 -7.767 2.889 1.00 98.00 70 ALA A O 1
ATOM 577 N N . TRP A 1 71 ? -9.114 -7.682 1.660 1.00 97.56 71 TRP A N 1
ATOM 578 C CA . TRP A 1 71 ? -10.004 -7.334 2.765 1.00 97.56 71 TRP A CA 1
ATOM 579 C C . TRP A 1 71 ? -10.142 -8.523 3.720 1.00 97.56 71 TRP A C 1
ATOM 581 O O . TRP A 1 71 ? -10.187 -9.676 3.288 1.00 97.56 71 TRP A O 1
ATOM 591 N N . THR A 1 72 ? -10.233 -8.265 5.025 1.00 96.31 72 THR A N 1
ATOM 592 C CA . THR A 1 72 ? -10.430 -9.328 6.028 1.00 96.31 72 THR A CA 1
ATOM 593 C C . THR A 1 72 ? -11.904 -9.682 6.239 1.00 96.31 72 THR A C 1
ATOM 595 O O . THR A 1 72 ? -12.214 -10.624 6.965 1.00 96.31 72 THR A O 1
ATOM 598 N N . GLY A 1 73 ? -12.818 -8.931 5.613 1.00 94.06 73 GLY A N 1
ATOM 599 C CA . GLY A 1 73 ? -14.263 -9.021 5.840 1.00 94.06 73 GLY A CA 1
ATOM 600 C C . GLY A 1 73 ? -14.743 -8.235 7.065 1.00 94.06 73 GLY A C 1
ATOM 601 O O . GLY A 1 73 ? -15.930 -8.263 7.379 1.00 94.06 73 GLY A O 1
ATOM 602 N N . ARG A 1 74 ? -13.847 -7.515 7.756 1.00 95.12 74 ARG A N 1
ATOM 603 C CA . ARG A 1 74 ? -14.166 -6.687 8.929 1.00 95.12 74 ARG A CA 1
ATOM 604 C C . ARG A 1 74 ? -14.139 -5.203 8.564 1.00 95.12 74 ARG A C 1
ATOM 606 O O . ARG A 1 74 ? -13.158 -4.505 8.800 1.00 95.12 74 ARG A O 1
ATOM 613 N N . GLY A 1 75 ? -15.223 -4.714 7.965 1.00 93.19 75 GLY A N 1
ATOM 614 C CA . GLY A 1 75 ? -15.323 -3.312 7.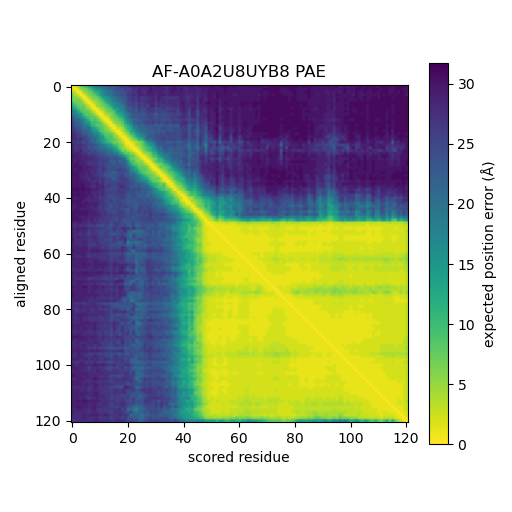541 1.00 93.19 75 GLY A CA 1
ATOM 615 C C . GLY A 1 75 ? -14.217 -2.928 6.550 1.00 93.19 75 GLY A C 1
ATOM 616 O O . GLY A 1 75 ? -14.050 -3.595 5.535 1.00 93.19 75 GLY A O 1
ATOM 617 N N . MET A 1 76 ? -13.454 -1.875 6.865 1.00 94.31 76 MET A N 1
ATOM 618 C CA . MET A 1 76 ? -12.333 -1.361 6.054 1.00 94.31 76 MET A CA 1
ATOM 619 C C . MET A 1 76 ? -10.965 -1.939 6.474 1.00 94.31 76 MET A C 1
ATOM 621 O O . MET A 1 76 ? -9.922 -1.323 6.244 1.00 94.31 76 MET A O 1
ATOM 625 N N . GLU A 1 77 ? -10.947 -3.100 7.130 1.00 97.31 77 GLU A N 1
ATOM 626 C CA . GLU A 1 77 ? -9.717 -3.794 7.509 1.00 97.31 77 GLU A CA 1
ATOM 627 C C . GLU A 1 77 ? -9.191 -4.649 6.349 1.00 97.31 77 GLU A C 1
ATOM 629 O O . GLU A 1 77 ? -9.898 -5.489 5.786 1.00 97.31 77 GLU A O 1
ATOM 634 N N . PHE A 1 78 ? -7.916 -4.466 6.014 1.00 97.88 78 PHE A N 1
ATOM 635 C CA . PHE A 1 78 ? -7.216 -5.269 5.020 1.00 97.88 78 PHE A CA 1
ATOM 636 C C . PHE A 1 78 ? -5.902 -5.814 5.574 1.00 97.88 78 PHE A C 1
ATOM 638 O O . PHE A 1 78 ? -5.341 -5.289 6.537 1.00 97.88 78 PHE A O 1
ATOM 645 N N . LYS A 1 79 ? -5.380 -6.849 4.917 1.00 97.56 79 LYS A N 1
ATOM 646 C CA . LYS A 1 79 ? -4.062 -7.422 5.197 1.00 97.56 79 LYS A CA 1
ATOM 647 C C . LYS A 1 79 ? -3.189 -7.437 3.946 1.00 97.56 79 LYS A C 1
ATOM 649 O O . LYS A 1 79 ? -3.662 -7.725 2.847 1.00 97.56 79 LYS A O 1
ATOM 654 N N . LEU A 1 80 ? -1.900 -7.163 4.137 1.00 97.81 80 LEU A N 1
ATOM 655 C CA . LEU A 1 80 ? -0.859 -7.424 3.143 1.00 97.81 80 LEU A CA 1
ATOM 656 C C . LEU A 1 80 ? -0.384 -8.865 3.348 1.00 97.81 80 LEU A C 1
ATOM 658 O O . LEU A 1 80 ? 0.285 -9.152 4.337 1.00 97.81 80 LEU A O 1
ATOM 662 N N . ILE A 1 81 ? -0.787 -9.770 2.460 1.00 98.31 81 ILE A N 1
ATOM 663 C CA . ILE A 1 81 ? -0.469 -11.204 2.558 1.00 98.31 81 ILE A CA 1
ATOM 664 C C . ILE A 1 81 ? 0.953 -11.450 2.056 1.00 98.31 81 ILE A C 1
ATOM 666 O O . ILE A 1 81 ? 1.728 -12.126 2.724 1.00 98.31 81 ILE A O 1
ATOM 670 N N . GLU A 1 82 ? 1.313 -10.813 0.939 1.00 98.50 82 GLU A N 1
ATOM 671 C CA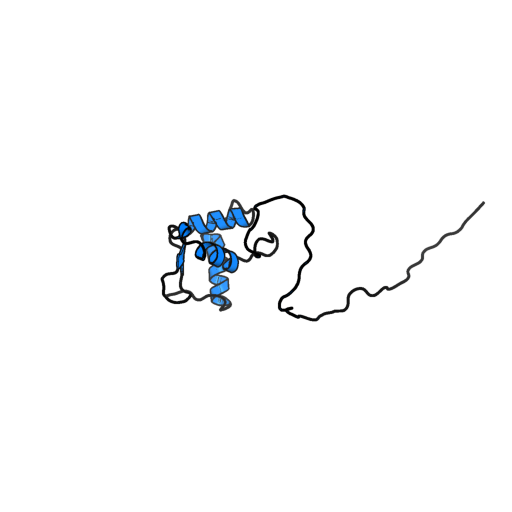 . GLU A 1 82 ? 2.679 -10.768 0.415 1.00 98.50 82 GLU A CA 1
ATOM 672 C C . GLU A 1 82 ? 3.128 -9.301 0.312 1.00 98.50 82 GLU A C 1
ATOM 674 O O . GLU A 1 82 ? 2.954 -8.650 -0.726 1.00 98.50 82 GLU A O 1
ATOM 679 N N . PRO A 1 83 ? 3.691 -8.731 1.394 1.00 98.38 83 PRO A N 1
ATOM 680 C CA . PRO A 1 83 ? 4.045 -7.313 1.438 1.00 98.38 83 PRO A CA 1
ATOM 681 C C . PRO A 1 83 ? 5.053 -6.890 0.360 1.00 98.38 83 PRO A C 1
ATOM 683 O O . PRO A 1 83 ? 4.974 -5.772 -0.156 1.00 98.38 83 PRO A O 1
ATOM 686 N N . GLU A 1 84 ? 5.972 -7.784 -0.013 1.00 98.50 84 GLU A N 1
ATOM 687 C CA . GLU A 1 84 ? 6.961 -7.514 -1.062 1.00 98.50 84 GLU A CA 1
ATOM 688 C C . GLU A 1 84 ? 6.335 -7.435 -2.459 1.00 98.50 84 GLU A C 1
ATOM 690 O O . GLU A 1 84 ? 6.713 -6.566 -3.244 1.00 98.50 84 GLU A O 1
ATOM 695 N N . GLU A 1 85 ? 5.326 -8.256 -2.768 1.00 98.44 85 GLU A N 1
ATOM 696 C CA . GLU A 1 85 ? 4.626 -8.180 -4.057 1.00 98.44 85 GLU A CA 1
ATOM 697 C C . GLU A 1 85 ? 3.845 -6.863 -4.181 1.00 98.44 85 GLU A C 1
ATOM 699 O O . GLU A 1 85 ? 3.890 -6.188 -5.216 1.00 98.44 85 GLU A O 1
ATOM 704 N N . VAL A 1 86 ? 3.210 -6.421 -3.091 1.00 98.56 86 VAL A N 1
ATOM 705 C CA . VAL A 1 86 ? 2.545 -5.110 -3.023 1.00 98.56 86 VAL A CA 1
ATOM 706 C C . VAL A 1 86 ? 3.551 -3.981 -3.262 1.00 98.56 86 VAL A C 1
ATOM 708 O O . VAL A 1 86 ? 3.290 -3.066 -4.052 1.00 98.56 86 VAL A O 1
ATOM 711 N N . ALA A 1 87 ? 4.724 -4.049 -2.627 1.00 98.56 87 ALA A N 1
ATOM 712 C CA . ALA A 1 87 ? 5.779 -3.060 -2.810 1.00 98.56 87 ALA A CA 1
ATOM 713 C C . ALA A 1 87 ? 6.344 -3.054 -4.235 1.00 98.56 87 ALA A C 1
ATOM 715 O O . ALA A 1 87 ? 6.545 -1.979 -4.810 1.00 98.56 87 ALA A O 1
ATOM 716 N N . ARG A 1 88 ? 6.536 -4.229 -4.841 1.00 98.44 88 ARG A N 1
ATOM 717 C CA . ARG A 1 88 ? 6.980 -4.369 -6.232 1.00 98.44 88 ARG A CA 1
ATOM 718 C C . ARG A 1 88 ? 5.981 -3.732 -7.197 1.00 98.44 88 ARG A C 1
ATOM 720 O O . ARG A 1 88 ? 6.377 -2.924 -8.042 1.00 98.44 88 ARG A O 1
ATOM 727 N N . ARG A 1 89 ? 4.682 -4.023 -7.051 1.00 98.12 89 ARG A N 1
ATOM 728 C CA . ARG A 1 89 ? 3.619 -3.419 -7.879 1.00 98.12 89 ARG A CA 1
ATOM 729 C C . ARG A 1 89 ? 3.532 -1.908 -7.684 1.00 98.12 89 ARG A C 1
ATOM 731 O O . ARG A 1 89 ? 3.376 -1.179 -8.663 1.00 98.12 89 ARG A O 1
ATOM 738 N N . TRP A 1 90 ? 3.716 -1.419 -6.457 1.00 97.69 90 TRP A N 1
ATOM 739 C CA . TRP A 1 90 ? 3.804 0.019 -6.193 1.00 97.69 90 TRP A CA 1
ATOM 740 C C . TRP A 1 90 ? 5.014 0.664 -6.883 1.00 97.69 90 TRP A C 1
ATOM 742 O O . TRP A 1 90 ? 4.901 1.735 -7.489 1.00 97.69 90 TRP A O 1
ATOM 752 N N . GLY A 1 91 ? 6.165 -0.015 -6.854 1.00 97.25 91 GLY A N 1
ATOM 753 C CA . GLY A 1 91 ? 7.365 0.374 -7.589 1.00 97.25 91 GLY A CA 1
ATOM 754 C C . GLY A 1 91 ? 7.101 0.518 -9.085 1.00 97.25 91 GLY A C 1
ATOM 755 O O . GLY A 1 91 ? 7.415 1.557 -9.663 1.00 97.25 91 GLY A O 1
ATOM 756 N N . ILE A 1 92 ? 6.442 -0.465 -9.700 1.00 96.31 92 ILE A N 1
ATOM 757 C CA . ILE A 1 92 ? 6.042 -0.415 -11.116 1.00 96.31 92 ILE A CA 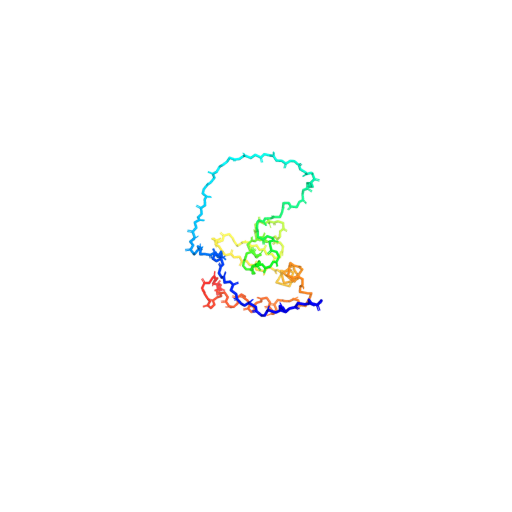1
ATOM 758 C C . ILE A 1 92 ? 5.088 0.757 -11.377 1.00 96.31 92 ILE A C 1
ATOM 760 O O . ILE A 1 92 ? 5.294 1.532 -12.314 1.00 96.31 92 ILE A O 1
ATOM 764 N N . GLN A 1 93 ? 4.080 0.941 -10.522 1.00 95.25 93 GLN A N 1
ATOM 765 C CA . GLN A 1 93 ? 3.082 2.000 -10.669 1.00 95.25 93 GLN A CA 1
ATOM 766 C C . GLN A 1 93 ? 3.714 3.403 -10.678 1.00 95.25 93 GLN A C 1
ATOM 768 O O . GLN A 1 93 ? 3.308 4.266 -11.463 1.00 95.25 93 GLN A O 1
ATOM 773 N N . LYS A 1 94 ? 4.732 3.626 -9.838 1.00 93.56 94 LYS A N 1
ATOM 774 C CA . LYS A 1 94 ? 5.429 4.916 -9.688 1.00 93.56 94 LYS A CA 1
ATOM 775 C C . LYS A 1 94 ? 6.752 5.012 -10.453 1.00 93.56 94 LYS A C 1
ATOM 777 O O . LYS A 1 94 ? 7.445 6.016 -10.299 1.00 93.56 94 LYS A O 1
ATOM 782 N N . ASN A 1 95 ? 7.104 4.006 -11.256 1.00 94.88 95 ASN A N 1
ATOM 783 C CA . ASN A 1 95 ? 8.403 3.887 -11.928 1.00 94.88 95 ASN A CA 1
ATOM 784 C C . ASN A 1 95 ? 9.602 4.036 -10.960 1.00 94.88 95 ASN A C 1
ATOM 786 O O . ASN A 1 95 ? 10.535 4.808 -11.179 1.00 94.88 95 ASN A O 1
ATOM 790 N N . ARG A 1 96 ? 9.540 3.327 -9.829 1.00 95.94 96 ARG A N 1
ATOM 791 C CA . ARG A 1 96 ? 10.565 3.264 -8.779 1.00 95.94 96 ARG A CA 1
ATOM 792 C C . ARG A 1 96 ? 11.025 1.806 -8.618 1.00 95.94 96 ARG A C 1
ATOM 794 O O . ARG A 1 96 ? 10.495 1.111 -7.754 1.00 95.94 96 ARG A O 1
ATOM 801 N N . PRO A 1 97 ? 12.003 1.326 -9.408 1.00 94.69 97 PRO A N 1
ATOM 802 C CA . PRO A 1 97 ? 12.407 -0.087 -9.405 1.00 94.69 97 PRO A CA 1
ATOM 803 C C . PRO A 1 97 ? 13.039 -0.543 -8.083 1.00 94.69 97 PRO A C 1
ATOM 805 O O . PRO A 1 97 ? 12.979 -1.714 -7.744 1.00 94.69 97 PRO A O 1
ATOM 808 N N . ALA A 1 98 ? 13.593 0.387 -7.301 1.00 97.31 98 ALA A N 1
ATOM 809 C CA . ALA A 1 98 ? 14.155 0.108 -5.980 1.00 97.31 98 ALA A CA 1
ATOM 810 C C . ALA A 1 98 ? 13.116 0.175 -4.837 1.00 97.31 98 ALA A C 1
ATOM 812 O O . ALA A 1 98 ? 13.501 0.366 -3.679 1.00 97.31 98 ALA A O 1
ATOM 813 N N . MET A 1 99 ? 11.814 0.133 -5.138 1.00 98.50 99 MET A N 1
ATOM 814 C CA . MET A 1 99 ? 10.761 0.060 -4.120 1.00 98.50 99 MET A CA 1
ATOM 815 C C . MET A 1 99 ? 10.771 -1.316 -3.443 1.00 98.50 99 MET A C 1
ATOM 817 O O . MET A 1 99 ? 10.944 -2.327 -4.111 1.00 98.50 99 MET A O 1
ATOM 821 N N . ASN A 1 100 ? 10.582 -1.339 -2.125 1.00 98.56 100 ASN A N 1
ATOM 822 C CA . ASN A 1 100 ? 10.491 -2.545 -1.300 1.00 98.56 100 ASN A CA 1
ATOM 823 C C . ASN A 1 100 ? 9.568 -2.281 -0.101 1.00 98.56 100 ASN A C 1
ATOM 825 O O . ASN A 1 100 ? 9.143 -1.132 0.111 1.00 98.56 100 ASN A O 1
ATOM 829 N N . TYR A 1 101 ? 9.242 -3.316 0.674 1.00 98.56 101 TYR A N 1
ATOM 830 C CA . TYR A 1 101 ? 8.306 -3.152 1.783 1.00 98.56 101 TYR A CA 1
ATOM 831 C C . TYR A 1 101 ? 8.822 -2.201 2.874 1.00 98.56 101 TYR A C 1
ATOM 833 O O . TYR A 1 101 ? 8.052 -1.388 3.385 1.00 98.56 101 TYR A O 1
ATOM 841 N N . ASP A 1 102 ? 10.122 -2.185 3.170 1.00 98.38 102 ASP A N 1
ATOM 842 C CA . ASP A 1 102 ? 10.708 -1.239 4.133 1.00 98.38 102 ASP A CA 1
ATOM 843 C C . ASP A 1 102 ? 10.435 0.226 3.764 1.00 98.38 102 ASP A C 1
ATOM 845 O O . ASP A 1 102 ? 10.162 1.069 4.621 1.00 98.38 102 ASP A O 1
ATOM 849 N N . LYS A 1 103 ? 10.493 0.559 2.471 1.00 98.19 103 LYS A N 1
ATOM 850 C CA . LYS A 1 103 ? 10.193 1.910 1.979 1.00 98.19 103 LYS A CA 1
ATOM 851 C C . LYS A 1 103 ? 8.696 2.187 1.976 1.00 98.19 103 LYS A C 1
ATOM 853 O O . LYS A 1 103 ? 8.292 3.259 2.423 1.00 98.19 103 LYS A O 1
ATOM 858 N N . LEU A 1 104 ? 7.884 1.237 1.516 1.00 98.44 104 LEU A N 1
ATOM 859 C CA . LEU A 1 104 ? 6.427 1.372 1.470 1.00 98.44 104 LEU A CA 1
ATOM 860 C C . LEU A 1 104 ? 5.829 1.514 2.878 1.00 98.44 104 LEU A C 1
ATOM 862 O O . LEU A 1 104 ? 4.989 2.382 3.119 1.00 98.44 104 LEU A O 1
ATOM 866 N N . SER A 1 105 ? 6.306 0.718 3.832 1.00 98.12 105 SER A N 1
ATOM 867 C CA . SER A 1 105 ? 5.830 0.715 5.216 1.00 98.12 105 SER A CA 1
ATOM 868 C C . SER A 1 105 ? 6.104 2.031 5.952 1.00 98.12 105 SER A C 1
ATOM 870 O O . SER A 1 105 ? 5.359 2.370 6.873 1.00 98.12 105 SER A O 1
ATOM 872 N N . ARG A 1 106 ? 7.089 2.841 5.521 1.00 98.25 106 ARG A N 1
ATOM 873 C CA . ARG A 1 106 ? 7.243 4.223 6.023 1.00 98.25 106 ARG A CA 1
ATOM 874 C C . ARG A 1 106 ? 6.021 5.084 5.702 1.00 98.25 106 ARG A C 1
ATOM 876 O O . ARG A 1 106 ? 5.568 5.819 6.571 1.00 98.25 106 ARG A O 1
ATOM 883 N N . SER A 1 107 ? 5.460 4.970 4.497 1.00 97.19 107 SER A N 1
ATOM 884 C CA . SER A 1 107 ? 4.234 5.688 4.127 1.00 97.19 107 SER A CA 1
ATOM 885 C C . SER A 1 107 ? 3.012 5.179 4.894 1.00 97.19 107 SER A C 1
ATOM 887 O O . SER A 1 107 ? 2.182 5.987 5.292 1.00 97.19 107 SER A O 1
ATOM 889 N N . LEU A 1 108 ? 2.923 3.871 5.165 1.00 97.62 108 LEU A N 1
ATOM 890 C CA . LEU A 1 108 ? 1.861 3.321 6.021 1.00 97.62 108 LEU A CA 1
ATOM 891 C C . LEU A 1 108 ? 1.944 3.867 7.448 1.00 97.62 108 LEU A C 1
ATOM 893 O O . LEU A 1 108 ? 0.939 4.301 7.998 1.00 97.62 108 LEU A O 1
ATOM 897 N N . ARG A 1 109 ? 3.151 3.918 8.025 1.00 97.94 109 ARG A N 1
ATOM 898 C CA . ARG A 1 109 ? 3.363 4.514 9.350 1.00 97.94 109 ARG A CA 1
ATOM 899 C C . ARG A 1 109 ? 2.949 5.985 9.377 1.00 97.94 109 ARG A C 1
ATOM 901 O O . ARG A 1 109 ? 2.230 6.388 10.283 1.00 97.94 109 ARG A O 1
ATOM 908 N N . TYR A 1 110 ? 3.313 6.742 8.344 1.00 97.56 110 TYR A N 1
ATOM 909 C CA . TYR A 1 110 ? 2.856 8.121 8.190 1.00 97.56 110 TYR A CA 1
ATOM 910 C C . TYR A 1 110 ? 1.321 8.225 8.133 1.00 97.56 110 TYR A C 1
ATOM 912 O O . TYR A 1 110 ? 0.740 9.128 8.728 1.00 97.56 110 TYR A O 1
ATOM 920 N N . TYR A 1 111 ? 0.635 7.292 7.468 1.00 97.56 111 TYR A N 1
ATOM 921 C CA . TYR A 1 111 ? -0.830 7.260 7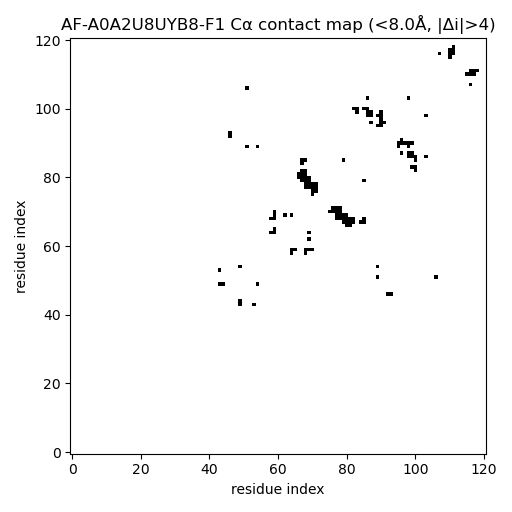.464 1.00 97.56 111 TYR A CA 1
ATOM 922 C C . TYR A 1 111 ? -1.430 6.968 8.840 1.00 97.56 111 TYR A C 1
ATOM 924 O O . TYR A 1 111 ? -2.469 7.549 9.153 1.00 97.56 111 TYR A O 1
ATOM 932 N N . TYR A 1 112 ? -0.775 6.147 9.665 1.00 96.62 112 TYR A N 1
ATOM 933 C CA . TYR A 1 112 ? -1.184 5.925 11.056 1.00 96.62 112 TYR A CA 1
ATOM 934 C C . TYR A 1 112 ? -1.057 7.203 11.887 1.00 96.62 112 TYR A C 1
ATOM 936 O O . TYR A 1 112 ? -2.002 7.602 12.558 1.00 96.62 112 TYR A O 1
ATOM 944 N N . GLU A 1 113 ? 0.078 7.892 11.777 1.00 96.06 113 GLU A N 1
ATOM 945 C CA . GLU A 1 113 ? 0.336 9.155 12.482 1.00 96.06 113 GLU A CA 1
ATOM 946 C C . GLU A 1 113 ? -0.624 10.277 12.060 1.00 96.06 113 GLU A C 1
ATOM 948 O O . GLU A 1 113 ? -0.971 11.138 12.865 1.00 96.06 113 GLU A O 1
ATOM 953 N N . LYS A 1 114 ? -1.068 10.278 10.796 1.00 96.31 114 LYS A N 1
ATOM 954 C CA . LYS A 1 114 ? -2.017 11.265 10.257 1.00 96.31 114 LYS A CA 1
ATOM 955 C C . LYS A 1 114 ? -3.488 10.886 10.425 1.00 96.31 114 LYS A C 1
ATOM 957 O O . LYS A 1 114 ? -4.339 11.660 9.997 1.00 96.31 114 LYS A O 1
ATOM 962 N N . GLY A 1 115 ? -3.797 9.723 10.999 1.00 94.25 115 GLY A N 1
ATOM 963 C CA . GLY A 1 115 ? -5.175 9.242 11.145 1.00 94.25 115 GLY A CA 1
ATOM 964 C C . GLY A 1 115 ? -5.869 8.906 9.819 1.00 94.25 115 GLY A C 1
ATOM 965 O O . GLY A 1 115 ? -7.087 8.773 9.783 1.00 94.25 115 GLY A O 1
ATOM 966 N N . ILE A 1 116 ? -5.108 8.761 8.728 1.00 93.81 116 ILE A N 1
ATOM 967 C CA . ILE A 1 116 ? -5.625 8.327 7.419 1.00 93.81 116 ILE A CA 1
ATOM 968 C C . ILE A 1 116 ? -5.916 6.821 7.452 1.00 93.81 116 ILE A C 1
ATOM 970 O O . ILE A 1 116 ? -6.853 6.343 6.819 1.00 93.81 116 ILE A O 1
ATOM 974 N N . MET A 1 117 ? -5.100 6.071 8.193 1.00 95.12 117 MET A N 1
ATOM 975 C CA . MET A 1 117 ? -5.264 4.642 8.445 1.00 95.12 117 MET A CA 1
ATOM 976 C C . MET A 1 117 ? -5.010 4.357 9.918 1.00 95.12 117 MET A C 1
ATOM 978 O O . MET A 1 117 ? -4.423 5.172 10.623 1.00 95.12 117 MET A O 1
ATOM 982 N N . GLN A 1 118 ? -5.398 3.173 10.376 1.00 95.25 118 GLN A N 1
ATOM 983 C CA . GLN A 1 118 ? -5.066 2.691 11.711 1.00 95.25 118 GLN A CA 1
ATOM 984 C C . GLN A 1 118 ? -4.380 1.336 11.597 1.00 95.25 118 GLN A C 1
ATOM 986 O O . GLN A 1 118 ? -4.757 0.505 10.770 1.00 95.25 118 GLN A O 1
ATOM 991 N N . LYS A 1 119 ? -3.352 1.123 12.419 1.00 94.69 119 LYS A N 1
ATOM 992 C CA . LYS A 1 119 ? -2.710 -0.182 12.537 1.00 94.69 119 LYS A CA 1
ATOM 993 C C . LYS A 1 119 ? -3.546 -1.039 13.484 1.00 94.69 119 LYS A C 1
ATOM 995 O O . LYS A 1 119 ? -3.715 -0.662 14.640 1.00 94.69 119 LYS A O 1
ATOM 1000 N N . VAL A 1 120 ? -4.022 -2.183 13.005 1.00 90.69 120 VAL A N 1
ATOM 1001 C CA . VAL A 1 120 ? -4.629 -3.202 13.871 1.00 90.69 120 VAL A CA 1
ATOM 1002 C C . VAL A 1 120 ? -3.527 -3.815 14.742 1.00 90.69 120 VAL A C 1
ATOM 1004 O O . VAL A 1 120 ? -2.443 -4.124 14.234 1.00 90.69 120 VAL A O 1
ATOM 1007 N N . ALA A 1 121 ? -3.777 -3.879 16.051 1.00 69.94 121 ALA A N 1
ATOM 1008 C CA . ALA A 1 121 ? -2.852 -4.398 17.059 1.00 69.94 121 ALA A CA 1
ATOM 1009 C C . ALA A 1 121 ? -2.840 -5.929 17.092 1.00 69.94 121 ALA A C 1
ATOM 1011 O O . ALA A 1 121 ? -3.921 -6.529 16.893 1.00 69.94 121 ALA A O 1
#

Radius of gyration: 23.81 Å; Cα contacts (8 Å, |Δi|>4): 72; chains: 1; bounding box: 44×69×59 Å

Secondary structure (DSSP, 8-state):
------------------------------------------TT--TTT--HHHHHHHHHH-GGGGGTEEE-SSTT-EEESSHHHHHHHHHHHHT-TT--HHHHHHHHHHHHHTTSS----

Nearest PDB structures (foldseek):
  4co8-assembly1_A  TM=1.001E+00  e=8.731E-11  Homo sapiens
  2ypr-assembly1_A  TM=9.589E-01  e=6.880E-08  Homo sapiens
  3wtw-assembly1_C  TM=9.171E-01  e=1.291E-07  Homo sapiens
  1bc8-assembly1_C  TM=9.582E-01  e=1.883E-07  Homo sapiens
  7jsa-assembly1_J  TM=9.411E-01  e=9.666E-07  Homo sapiens

Foldseek 3Di:
DDDDDDDDDDDDDDPDDDPDDDDDDDDDDDDDDDDDPDPPDPPLLPLPDRDLVNVLVVCAVDCVSVCQKYAPPPPPDIDGNNLQVSQCVVCVSNVNNPTGNVVVVVVVVVCCVVVVDNDDD

InterPro domains:
  IPR000418 Ets domain [PF00178] (50-120)
  IPR000418 Ets domain [PR00454] (50-63)
  IPR000418 Ets domain [PR00454] (74-92)
  IPR000418 Ets domain [PR00454] (93-111)
  IPR000418 Ets domain [PR00454] (112-121)
  IPR000418 Ets domain [PS00345] (52-60)
  IPR000418 Ets domain [PS00346] (96-111)
  IPR000418 Ets domain [PS50061] (50-121)
  IPR000418 Ets domain [SM00413] (49-121)
  IPR006715 PEA3-type ETS-domain transcription factor, N-terminal [PF04621] (2-48)
  IPR036388 Winged helix-like DNA-binding domain superfamily [G3DSA:1.10.10.10] (16-121)
  IPR036390 Winged helix DNA-binding domain superfamily [SSF46785] (20-120)
  IPR046328 ETS family [PTHR11849] (46-120)

Sequence (121 aa):
PSSHDGFSYEKDTRLYFDDTCVVPERLEGKVKQEPTLYREGPPYQRRGSLQLWQFLVTLLDDPANAHFIAWTGRGMEFKLIEPEEVARRWGIQKNRPAMNYDKLSRSLRYYYEKGIMQKVA

pLDDT: mean 74.98, std 26.65, range [31.8, 98.56]